Protein AF-A0A6A4B973-F1 (afdb_monomer_lite)

Organism: NCBI:txid53985

Secondary structure (DSSP, 8-state):
--HHHHHHHHHHHHH-HHHHHHHHHHHHHHHHT-HHHHHHHHHHHHHHHHHHHHHHHSPPPPPHHHHHHHH--

Structure (mmCIF, N/CA/C/O backbone):
data_AF-A0A6A4B973-F1
#
_entry.id   AF-A0A6A4B973-F1
#
loop_
_atom_site.group_PDB
_atom_site.id
_atom_site.type_symbol
_atom_site.label_atom_id
_atom_si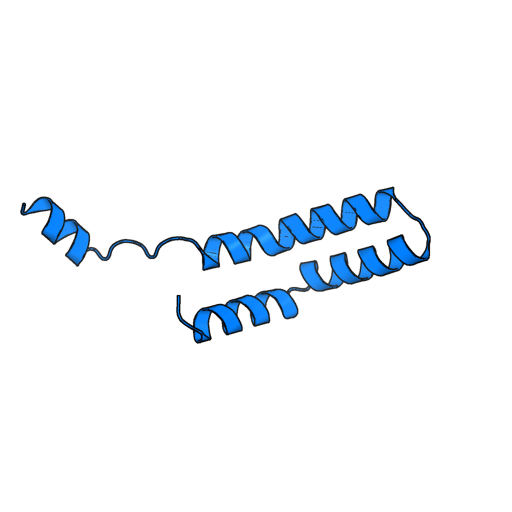te.label_alt_id
_atom_site.label_comp_id
_atom_site.label_asym_id
_atom_site.label_entity_id
_atom_site.label_seq_id
_atom_site.pdbx_PDB_ins_code
_atom_site.Cartn_x
_atom_site.Cartn_y
_atom_site.Cartn_z
_atom_site.occupancy
_atom_site.B_iso_or_equiv
_atom_site.auth_seq_id
_atom_site.auth_comp_id
_atom_site.auth_asym_id
_atom_site.auth_atom_id
_atom_site.pdbx_PDB_model_num
ATOM 1 N N . MET A 1 1 ? 12.393 4.930 -20.659 1.00 65.81 1 MET A N 1
ATOM 2 C CA . MET A 1 1 ? 11.572 3.951 -19.927 1.00 65.81 1 MET A CA 1
ATOM 3 C C . MET A 1 1 ? 10.488 3.479 -20.870 1.00 65.81 1 MET A C 1
ATOM 5 O O . MET A 1 1 ? 9.785 4.316 -21.429 1.00 65.81 1 MET A O 1
ATOM 9 N N . SER A 1 2 ? 10.449 2.182 -21.142 1.00 84.62 2 SER A N 1
ATOM 10 C CA . SER A 1 2 ? 9.460 1.572 -22.024 1.00 84.62 2 SER A CA 1
ATOM 11 C C . SER A 1 2 ? 8.165 1.275 -21.264 1.00 84.62 2 SER A C 1
ATOM 13 O O . SER A 1 2 ? 8.141 1.234 -20.034 1.00 84.62 2 SER A O 1
ATOM 15 N N . THR A 1 3 ? 7.073 1.061 -21.995 1.00 85.56 3 THR A N 1
ATOM 16 C CA . THR A 1 3 ? 5.800 0.609 -21.416 1.00 85.56 3 THR A CA 1
ATOM 17 C C . THR A 1 3 ? 5.962 -0.714 -20.655 1.00 85.56 3 THR A C 1
ATOM 19 O O . THR A 1 3 ? 5.369 -0.878 -19.591 1.00 85.56 3 THR A O 1
ATOM 22 N N . GLU A 1 4 ? 6.824 -1.611 -21.145 1.00 87.19 4 GLU A N 1
ATOM 23 C CA . GLU A 1 4 ? 7.193 -2.875 -20.494 1.00 87.19 4 GLU A CA 1
ATOM 24 C C . GLU A 1 4 ? 7.786 -2.646 -19.091 1.00 87.19 4 GLU A C 1
ATOM 26 O O . GLU A 1 4 ? 7.381 -3.291 -18.123 1.00 87.19 4 GLU A O 1
ATOM 31 N N . ASP A 1 5 ? 8.690 -1.667 -18.959 1.00 83.62 5 ASP A N 1
ATOM 32 C CA . ASP A 1 5 ? 9.338 -1.327 -17.685 1.00 83.62 5 ASP A CA 1
ATOM 33 C C . ASP A 1 5 ? 8.318 -0.815 -16.660 1.00 83.62 5 ASP A C 1
ATOM 35 O O . ASP A 1 5 ? 8.395 -1.141 -15.473 1.00 83.62 5 ASP A O 1
ATOM 39 N N . ILE A 1 6 ? 7.326 -0.041 -17.115 1.00 86.25 6 ILE A N 1
ATOM 40 C CA . ILE A 1 6 ? 6.235 0.457 -16.269 1.00 86.25 6 ILE A CA 1
ATOM 41 C C . ILE A 1 6 ? 5.371 -0.712 -15.789 1.00 86.25 6 ILE A C 1
ATOM 43 O O . ILE A 1 6 ? 5.128 -0.830 -14.590 1.00 86.25 6 ILE A O 1
ATOM 47 N N . PHE A 1 7 ? 4.943 -1.606 -16.686 1.00 89.50 7 PHE A N 1
ATOM 48 C CA . PHE A 1 7 ? 4.134 -2.768 -16.306 1.00 89.50 7 PHE A CA 1
ATOM 49 C C . PHE A 1 7 ? 4.879 -3.725 -15.372 1.00 89.50 7 PHE A C 1
ATOM 51 O O . PHE A 1 7 ? 4.289 -4.213 -14.407 1.00 89.50 7 PHE A O 1
ATOM 58 N N . SER A 1 8 ? 6.174 -3.943 -15.598 1.00 88.31 8 SER A N 1
ATOM 59 C CA . SER A 1 8 ? 7.026 -4.735 -14.708 1.00 88.31 8 SER A CA 1
ATOM 60 C C . SER A 1 8 ? 7.135 -4.093 -13.319 1.00 88.31 8 SER A C 1
ATOM 62 O O . SER A 1 8 ? 6.923 -4.752 -12.300 1.00 88.31 8 SER A O 1
ATOM 64 N N . 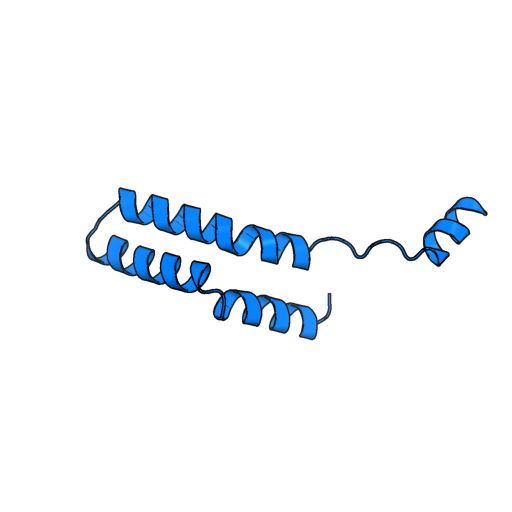THR A 1 9 ? 7.347 -2.775 -13.262 1.00 89.06 9 THR A N 1
ATOM 65 C CA . THR A 1 9 ? 7.389 -2.010 -12.005 1.00 89.06 9 THR A CA 1
ATOM 66 C C . THR A 1 9 ? 6.062 -2.103 -11.246 1.00 89.06 9 THR A C 1
ATOM 68 O O . THR A 1 9 ? 6.049 -2.400 -10.051 1.00 89.06 9 THR A O 1
ATOM 71 N N . LEU A 1 10 ? 4.933 -1.909 -11.933 1.00 89.44 10 LEU A N 1
ATOM 72 C CA . LEU A 1 10 ? 3.599 -2.006 -11.337 1.00 89.44 10 LEU A CA 1
ATOM 73 C C . LEU A 1 10 ? 3.285 -3.427 -10.856 1.00 89.44 10 LEU A C 1
ATOM 75 O O . LEU A 1 10 ? 2.716 -3.593 -9.780 1.00 89.44 10 LEU A O 1
ATOM 79 N N . THR A 1 11 ? 3.699 -4.449 -11.604 1.00 90.62 11 THR A N 1
ATOM 80 C CA . THR A 1 11 ? 3.532 -5.858 -11.216 1.00 90.62 11 THR A CA 1
ATOM 81 C C . THR A 1 11 ? 4.347 -6.187 -9.967 1.00 90.62 11 THR A C 1
ATOM 83 O O . THR A 1 11 ? 3.837 -6.825 -9.045 1.00 9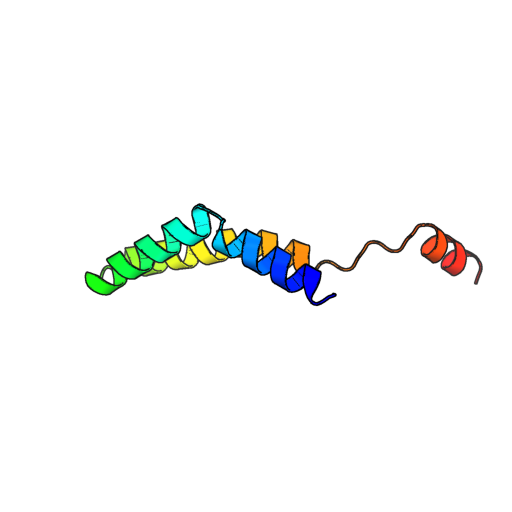0.62 11 THR A O 1
ATOM 86 N N . ASN A 1 12 ? 5.584 -5.692 -9.884 1.00 90.25 12 ASN A N 1
ATOM 87 C CA . ASN A 1 12 ? 6.421 -5.842 -8.695 1.00 90.25 12 ASN A CA 1
ATOM 88 C C . ASN A 1 12 ? 5.802 -5.152 -7.475 1.00 90.25 12 ASN A C 1
ATOM 90 O O . ASN A 1 12 ? 5.814 -5.718 -6.388 1.00 90.25 12 ASN A O 1
ATOM 94 N N . LEU A 1 13 ? 5.211 -3.965 -7.639 1.00 90.50 13 LEU A N 1
ATOM 95 C CA . LEU A 1 13 ? 4.498 -3.286 -6.553 1.00 90.50 13 LEU A CA 1
ATOM 96 C C . LEU A 1 13 ? 3.241 -4.046 -6.118 1.00 90.50 13 LEU A C 1
ATOM 98 O O . LEU A 1 13 ? 3.017 -4.218 -4.923 1.00 90.50 13 LEU A O 1
ATOM 102 N N . ALA A 1 14 ? 2.441 -4.521 -7.074 1.00 90.19 14 ALA A N 1
ATOM 103 C CA . ALA A 1 14 ? 1.184 -5.216 -6.807 1.00 90.19 14 ALA A CA 1
ATOM 104 C C . ALA A 1 14 ? 1.381 -6.593 -6.153 1.00 90.19 14 ALA A C 1
ATOM 106 O O . ALA A 1 14 ? 0.512 -7.054 -5.419 1.00 90.19 14 ALA A O 1
ATOM 107 N N . THR A 1 15 ? 2.519 -7.244 -6.400 1.00 93.62 15 THR A N 1
ATOM 108 C CA . THR A 1 15 ? 2.868 -8.540 -5.796 1.00 93.62 15 THR A CA 1
ATOM 109 C C . THR A 1 15 ? 3.757 -8.409 -4.558 1.00 93.62 15 THR A C 1
ATOM 111 O O . THR A 1 15 ? 4.017 -9.407 -3.886 1.00 93.62 15 THR A O 1
ATOM 114 N N . ASN A 1 16 ? 4.195 -7.193 -4.205 1.00 92.94 16 ASN A N 1
ATOM 115 C CA . ASN A 1 16 ? 5.022 -6.963 -3.028 1.00 92.94 16 ASN A CA 1
ATOM 116 C C . ASN A 1 16 ? 4.195 -7.175 -1.740 1.00 92.94 16 ASN A C 1
ATOM 118 O O . ASN A 1 16 ? 3.275 -6.397 -1.459 1.00 92.94 16 ASN A O 1
ATOM 122 N N . PRO A 1 17 ? 4.539 -8.169 -0.900 1.00 93.38 17 PRO A N 1
ATOM 123 C CA . PRO A 1 17 ? 3.777 -8.476 0.306 1.00 93.38 17 PRO A CA 1
ATOM 124 C C . PRO A 1 17 ? 3.784 -7.330 1.325 1.00 93.38 17 PRO A C 1
ATOM 126 O O . PRO A 1 17 ? 2.811 -7.168 2.061 1.00 93.38 17 PRO A O 1
ATOM 129 N N . ALA A 1 18 ? 4.830 -6.498 1.357 1.00 92.88 18 ALA A N 1
ATOM 130 C CA . ALA A 1 18 ? 4.878 -5.326 2.224 1.00 92.88 18 ALA A CA 1
ATOM 131 C C . ALA A 1 18 ? 3.887 -4.246 1.767 1.00 92.88 18 ALA A C 1
ATOM 133 O O . ALA A 1 18 ? 3.220 -3.651 2.611 1.00 92.88 18 ALA A O 1
ATOM 134 N N . VAL A 1 19 ? 3.739 -4.022 0.456 1.00 94.44 19 VAL A N 1
ATOM 135 C CA . VAL A 1 19 ? 2.729 -3.097 -0.088 1.00 94.44 19 VAL A CA 1
ATOM 136 C C . VAL A 1 19 ? 1.334 -3.599 0.275 1.00 94.44 19 VAL A C 1
ATOM 138 O O . VAL A 1 19 ? 0.574 -2.875 0.910 1.00 94.44 19 VAL A O 1
ATOM 141 N N . LEU A 1 20 ? 1.041 -4.870 -0.016 1.00 95.12 20 LEU A N 1
ATOM 142 C CA . LEU A 1 20 ? -0.257 -5.484 0.277 1.00 95.12 20 LEU A CA 1
ATOM 143 C C . LEU A 1 20 ? -0.612 -5.431 1.773 1.00 95.12 20 LEU A C 1
ATOM 145 O O . LEU A 1 20 ? -1.728 -5.051 2.130 1.00 95.12 20 LEU A O 1
ATOM 149 N N . THR A 1 21 ? 0.341 -5.757 2.651 1.00 96.25 21 THR A N 1
ATOM 150 C CA . THR A 1 21 ? 0.133 -5.767 4.109 1.00 96.25 21 THR A CA 1
ATOM 151 C C . THR A 1 21 ? -0.139 -4.368 4.651 1.00 96.25 21 THR A C 1
ATOM 153 O O . THR A 1 21 ? -1.095 -4.175 5.400 1.00 96.25 21 THR A O 1
ATOM 156 N N . ASN A 1 22 ? 0.662 -3.377 4.252 1.00 95.75 22 ASN A N 1
ATOM 157 C CA . ASN A 1 22 ? 0.472 -1.997 4.697 1.00 95.75 22 ASN A CA 1
ATOM 158 C C . ASN A 1 22 ? -0.834 -1.405 4.147 1.00 95.75 22 ASN A C 1
ATOM 160 O O . ASN A 1 22 ? -1.535 -0.706 4.873 1.00 95.75 22 ASN A O 1
ATOM 164 N N . THR A 1 23 ? -1.222 -1.718 2.906 1.00 95.06 23 THR A N 1
ATOM 165 C CA . THR A 1 23 ? -2.522 -1.298 2.360 1.00 95.06 23 THR A CA 1
ATOM 166 C C . THR A 1 23 ? -3.684 -1.914 3.140 1.00 95.06 23 THR A C 1
ATOM 168 O O . THR A 1 23 ? -4.606 -1.195 3.524 1.00 95.06 23 THR A O 1
ATOM 171 N N . ALA A 1 24 ? -3.633 -3.216 3.437 1.00 95.56 24 ALA A N 1
ATOM 172 C CA . ALA A 1 24 ? -4.658 -3.882 4.241 1.00 95.56 24 ALA A CA 1
ATOM 173 C C . ALA A 1 24 ? -4.747 -3.289 5.659 1.00 95.56 24 ALA A C 1
ATOM 175 O O . ALA A 1 24 ? -5.841 -2.996 6.147 1.00 95.56 24 ALA A O 1
ATOM 176 N N . GLY A 1 25 ? -3.597 -3.040 6.295 1.00 94.75 25 GLY A N 1
ATOM 177 C CA . GLY A 1 25 ? -3.512 -2.389 7.600 1.00 94.75 25 GLY A CA 1
ATOM 178 C C . GLY A 1 25 ? -4.053 -0.957 7.590 1.00 94.75 25 GLY A C 1
ATOM 179 O O . GLY A 1 25 ? -4.744 -0.556 8.530 1.00 94.75 25 GLY A O 1
ATOM 180 N N . LEU A 1 26 ? -3.812 -0.202 6.513 1.00 95.75 26 LEU A N 1
ATOM 181 C CA . LEU A 1 26 ? -4.377 1.135 6.313 1.00 95.75 26 LEU A CA 1
ATOM 182 C C . LEU A 1 26 ? -5.903 1.089 6.273 1.00 95.75 26 LEU A C 1
ATOM 184 O O . LEU A 1 26 ? -6.549 1.842 6.996 1.00 95.75 26 LEU A O 1
ATOM 188 N N . VAL A 1 27 ? -6.476 0.191 5.466 1.00 95.75 27 VAL A N 1
ATOM 189 C CA . VAL A 1 27 ? -7.934 0.035 5.343 1.00 95.75 27 VAL A CA 1
ATOM 190 C C . VAL A 1 27 ? -8.551 -0.339 6.690 1.00 95.75 27 VAL A C 1
ATOM 192 O O . VAL A 1 27 ? -9.528 0.280 7.110 1.00 95.75 27 VAL A O 1
ATOM 195 N N . ALA A 1 28 ? -7.950 -1.287 7.412 1.00 95.75 28 ALA A N 1
ATOM 196 C CA . ALA A 1 28 ? -8.410 -1.679 8.742 1.00 95.75 28 ALA A CA 1
ATOM 197 C C . ALA A 1 28 ? -8.315 -0.527 9.762 1.00 95.75 28 ALA A C 1
ATOM 199 O O . ALA A 1 28 ? -9.215 -0.331 10.582 1.00 95.75 28 ALA A O 1
ATOM 200 N N . SER A 1 29 ? -7.246 0.270 9.696 1.00 95.31 29 SER A N 1
ATOM 201 C CA . SER A 1 29 ? -7.048 1.421 10.585 1.00 95.31 29 SER A CA 1
ATOM 202 C C . SER A 1 29 ? -8.025 2.558 10.274 1.00 95.31 29 SER A C 1
ATOM 204 O O . SER A 1 29 ? -8.547 3.181 11.192 1.00 95.31 29 SER A O 1
ATOM 206 N N . LEU A 1 30 ? -8.331 2.792 8.995 1.00 95.38 30 LEU A N 1
ATOM 207 C CA . LEU A 1 30 ? -9.343 3.758 8.558 1.00 95.38 30 LEU A CA 1
ATOM 208 C C . LEU A 1 30 ? -10.744 3.346 9.012 1.00 95.38 30 LEU A C 1
ATOM 210 O O . LEU A 1 30 ? -11.477 4.174 9.545 1.00 95.38 30 LEU A O 1
ATOM 214 N N . ALA A 1 31 ? -11.090 2.065 8.867 1.00 95.94 31 ALA A N 1
ATOM 215 C CA . ALA A 1 31 ? -12.385 1.538 9.291 1.00 95.94 31 ALA A CA 1
ATOM 216 C C . ALA A 1 31 ? -12.621 1.671 10.807 1.00 95.94 31 ALA A C 1
ATOM 218 O O . ALA A 1 31 ? -13.762 1.772 11.247 1.00 95.94 31 ALA A O 1
ATOM 219 N N . THR A 1 32 ? -11.549 1.679 11.601 1.00 95.00 32 THR A N 1
ATOM 220 C CA . THR A 1 32 ? -11.600 1.744 13.071 1.00 95.00 32 THR A CA 1
ATOM 221 C C . THR A 1 32 ? -11.244 3.119 13.642 1.00 95.00 32 THR A C 1
ATOM 223 O O . THR A 1 32 ? -11.280 3.298 14.857 1.00 95.00 32 THR A O 1
ATOM 226 N N . GLY A 1 33 ? -10.895 4.098 12.799 1.00 92.38 33 GLY A N 1
ATOM 227 C CA . GLY A 1 33 ? -10.444 5.421 13.245 1.00 92.38 33 GLY A CA 1
ATOM 228 C C . GLY A 1 33 ? -9.102 5.408 13.992 1.00 92.38 33 GLY A C 1
ATOM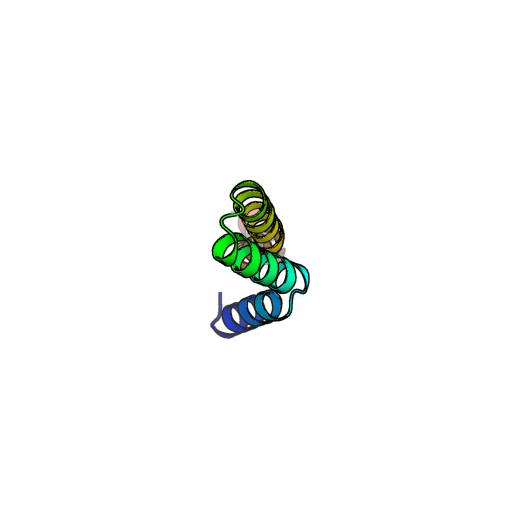 229 O O . GLY A 1 33 ? -8.812 6.320 14.763 1.00 92.38 33 GLY A O 1
ATOM 230 N N . ASN A 1 34 ? -8.272 4.382 13.790 1.00 94.19 34 ASN A N 1
ATOM 231 C CA . ASN A 1 34 ? -6.967 4.240 14.431 1.00 94.19 34 ASN A CA 1
ATOM 232 C C . ASN A 1 34 ? -5.916 5.123 13.737 1.00 94.19 34 ASN A C 1
ATOM 234 O O . ASN A 1 34 ? -5.152 4.658 12.890 1.00 94.19 34 ASN A O 1
ATOM 238 N N . THR A 1 35 ? -5.855 6.402 14.108 1.00 94.81 35 THR A N 1
ATOM 239 C CA . THR A 1 35 ? -4.903 7.378 13.548 1.00 94.81 35 THR A CA 1
ATOM 240 C C . THR A 1 35 ? -3.432 6.944 13.649 1.00 94.81 35 THR A C 1
ATOM 242 O O . THR A 1 35 ? -2.724 7.071 12.647 1.00 94.81 35 THR A O 1
ATOM 245 N N . PRO A 1 36 ? -2.947 6.384 14.780 1.00 93.00 36 PRO A N 1
ATOM 246 C CA . PRO A 1 36 ? -1.598 5.816 14.849 1.00 93.00 36 PRO A CA 1
ATOM 247 C C . PRO A 1 36 ? -1.364 4.711 13.812 1.00 93.00 36 PRO A C 1
ATOM 249 O O . PRO A 1 36 ? -0.363 4.732 13.100 1.00 93.00 36 PRO A O 1
ATOM 252 N N . GLY A 1 37 ? -2.321 3.789 13.671 1.00 93.12 37 GLY A N 1
ATOM 253 C CA . GLY A 1 37 ? -2.273 2.723 12.672 1.00 93.12 37 GLY A CA 1
ATOM 254 C C . GLY A 1 37 ? -2.250 3.260 11.241 1.00 93.12 37 GLY A C 1
ATOM 255 O O . GLY A 1 37 ? -1.493 2.760 10.412 1.00 93.12 37 GLY A O 1
ATOM 256 N N . ILE A 1 38 ? -3.005 4.322 10.948 1.00 94.12 38 ILE A N 1
ATOM 257 C CA . ILE A 1 38 ? -2.978 4.988 9.638 1.00 94.12 38 ILE A CA 1
ATOM 258 C C . ILE A 1 38 ? -1.572 5.519 9.339 1.00 94.12 38 ILE A C 1
ATOM 260 O O . ILE A 1 38 ? -1.028 5.240 8.271 1.00 94.12 38 ILE A O 1
ATOM 264 N N . ALA A 1 39 ? -0.965 6.238 10.287 1.00 95.50 39 ALA A N 1
ATOM 265 C CA . ALA A 1 39 ? 0.367 6.811 10.114 1.00 95.50 39 ALA A CA 1
ATOM 266 C C . ALA A 1 39 ? 1.441 5.730 9.908 1.00 95.50 39 ALA A C 1
ATOM 268 O O . ALA A 1 39 ? 2.246 5.831 8.983 1.00 95.50 39 ALA A O 1
ATOM 269 N N . THR A 1 40 ? 1.424 4.667 10.719 1.00 96.06 40 THR A N 1
ATOM 270 C CA . THR A 1 40 ? 2.375 3.552 10.604 1.00 96.06 40 THR A CA 1
ATOM 271 C C . THR A 1 40 ? 2.255 2.841 9.262 1.00 96.06 40 THR A C 1
ATOM 273 O O . THR A 1 40 ? 3.264 2.638 8.589 1.00 96.06 40 THR A O 1
ATOM 276 N N . ASN A 1 41 ? 1.036 2.500 8.842 1.00 95.38 41 ASN A N 1
ATOM 277 C CA . ASN A 1 41 ? 0.821 1.784 7.588 1.00 95.38 41 ASN A CA 1
ATOM 278 C C . ASN A 1 41 ? 1.144 2.661 6.363 1.00 95.38 41 ASN A C 1
ATOM 280 O O . ASN A 1 41 ? 1.721 2.172 5.396 1.00 95.38 41 ASN A O 1
ATOM 284 N N . ALA A 1 42 ? 0.850 3.966 6.401 1.00 93.44 42 ALA A N 1
ATOM 285 C CA . ALA A 1 42 ? 1.230 4.895 5.333 1.00 93.44 42 ALA A CA 1
ATOM 286 C C . ALA A 1 42 ? 2.757 5.071 5.221 1.00 93.44 42 ALA A C 1
ATOM 288 O O . ALA A 1 42 ? 3.312 5.065 4.117 1.00 93.44 42 ALA A O 1
ATOM 289 N N . ALA A 1 43 ? 3.452 5.182 6.357 1.00 94.94 43 ALA A N 1
ATOM 290 C CA . ALA A 1 43 ? 4.911 5.226 6.392 1.00 94.94 43 ALA A CA 1
ATOM 291 C C . ALA A 1 43 ? 5.523 3.914 5.874 1.00 94.94 43 ALA A C 1
ATOM 293 O O . ALA A 1 43 ? 6.444 3.945 5.058 1.00 94.94 43 ALA A O 1
ATOM 294 N N . GLY A 1 44 ? 4.971 2.767 6.280 1.00 93.44 44 GLY A N 1
ATOM 295 C CA . GLY A 1 44 ? 5.391 1.449 5.806 1.00 93.44 44 GLY A CA 1
ATOM 296 C C . GLY A 1 44 ? 5.184 1.265 4.301 1.00 93.44 44 GLY A C 1
ATOM 297 O O . GLY A 1 44 ? 6.080 0.776 3.617 1.00 93.44 44 GLY A O 1
ATOM 298 N N . LEU A 1 45 ? 4.059 1.740 3.756 1.00 94.12 45 LEU A N 1
ATOM 299 C CA . LEU A 1 45 ? 3.814 1.796 2.310 1.00 94.12 45 LEU A CA 1
ATOM 300 C C . LEU A 1 45 ? 4.867 2.635 1.593 1.00 94.12 45 LEU A C 1
ATOM 302 O O . LEU A 1 45 ? 5.449 2.176 0.616 1.00 94.12 45 LEU A O 1
ATOM 306 N N . THR A 1 46 ? 5.149 3.833 2.106 1.00 91.88 46 THR A N 1
ATOM 307 C CA . THR A 1 46 ? 6.163 4.731 1.538 1.00 91.88 46 THR A CA 1
ATOM 308 C C . THR A 1 46 ? 7.536 4.057 1.516 1.00 91.88 46 THR A C 1
ATOM 310 O O . THR A 1 46 ? 8.210 4.046 0.485 1.00 91.88 46 THR A O 1
ATOM 313 N N . ALA A 1 47 ? 7.927 3.412 2.617 1.00 91.75 47 ALA A N 1
ATOM 314 C CA . ALA A 1 47 ? 9.172 2.654 2.703 1.00 91.75 47 ALA A CA 1
ATOM 315 C C . ALA A 1 47 ? 9.204 1.449 1.746 1.00 91.75 47 ALA A C 1
ATOM 317 O O . ALA A 1 47 ? 10.254 1.149 1.186 1.00 91.75 47 ALA A O 1
ATOM 318 N N . ALA A 1 48 ? 8.070 0.782 1.518 1.00 90.69 48 ALA A N 1
ATOM 319 C CA . ALA A 1 48 ? 7.977 -0.374 0.628 1.00 90.69 48 ALA A CA 1
ATOM 320 C C . ALA A 1 48 ? 8.044 -0.002 -0.865 1.00 90.69 48 ALA A C 1
ATOM 322 O O . ALA A 1 48 ? 8.602 -0.763 -1.655 1.00 90.69 48 ALA A O 1
ATOM 323 N N . VAL A 1 49 ? 7.498 1.155 -1.263 1.00 89.50 49 VAL A N 1
ATOM 324 C CA . VAL A 1 49 ? 7.483 1.592 -2.673 1.00 89.50 49 VAL A CA 1
ATOM 325 C C . VAL A 1 49 ? 8.735 2.364 -3.083 1.00 89.50 49 VAL A C 1
ATOM 327 O O . VAL A 1 49 ? 9.130 2.301 -4.244 1.00 89.50 49 VAL A O 1
ATOM 330 N N . THR A 1 50 ? 9.394 3.054 -2.147 1.00 88.94 50 THR A N 1
ATOM 331 C CA . THR A 1 50 ? 10.578 3.882 -2.441 1.00 88.94 50 THR A CA 1
ATOM 332 C C . THR A 1 50 ? 11.688 3.124 -3.185 1.00 88.94 50 THR A C 1
ATOM 334 O O . THR A 1 50 ? 12.142 3.640 -4.202 1.00 88.94 50 THR A O 1
ATOM 337 N N . PRO A 1 51 ? 12.110 1.906 -2.786 1.00 84.06 51 PRO A N 1
ATOM 338 C CA . PRO A 1 51 ? 13.172 1.177 -3.482 1.00 84.06 51 PRO A CA 1
ATOM 339 C C . PRO A 1 51 ? 12.808 0.871 -4.934 1.00 84.06 51 PRO A C 1
ATOM 341 O O . PRO A 1 51 ? 13.628 1.032 -5.831 1.00 84.06 51 PRO A O 1
ATOM 344 N N . VAL A 1 52 ? 11.553 0.478 -5.165 1.00 84.31 52 VAL A N 1
ATOM 345 C CA . VAL A 1 52 ? 11.047 0.125 -6.494 1.00 84.31 52 VAL A CA 1
ATOM 346 C C . VAL A 1 52 ? 10.999 1.355 -7.397 1.00 84.31 52 VAL A C 1
ATOM 348 O O . VAL A 1 52 ? 11.426 1.289 -8.546 1.00 84.31 52 VAL A O 1
ATOM 351 N N . LEU A 1 53 ? 10.544 2.495 -6.869 1.00 79.88 53 LEU A N 1
ATOM 352 C CA . LEU A 1 53 ? 10.523 3.758 -7.607 1.00 79.88 53 LEU A CA 1
ATOM 353 C C . LEU A 1 53 ? 11.940 4.270 -7.883 1.00 79.88 53 LEU A C 1
ATOM 355 O O . LEU A 1 53 ? 12.225 4.690 -8.999 1.00 79.88 53 LEU A O 1
ATOM 359 N N . VAL A 1 54 ? 12.850 4.187 -6.909 1.00 83.06 54 VAL A N 1
ATOM 360 C CA . VAL A 1 54 ? 14.257 4.555 -7.112 1.00 83.06 54 VAL A CA 1
ATOM 361 C C . VAL A 1 54 ? 14.864 3.707 -8.226 1.00 83.06 54 VAL A C 1
ATOM 363 O O . VAL A 1 54 ? 15.409 4.277 -9.161 1.00 83.06 54 VAL A O 1
ATOM 366 N N . SER A 1 55 ? 14.702 2.383 -8.204 1.00 76.25 55 SER A N 1
ATOM 367 C CA . SER A 1 55 ? 15.199 1.511 -9.277 1.00 76.25 55 SER A CA 1
ATOM 368 C C . SER A 1 55 ? 14.544 1.775 -10.638 1.00 76.25 55 SER A C 1
ATOM 370 O O . SER A 1 55 ? 15.210 1.664 -11.664 1.00 76.25 55 SER A O 1
ATOM 372 N N . ALA A 1 56 ? 13.261 2.140 -10.670 1.00 72.12 56 ALA A N 1
ATOM 373 C CA . ALA A 1 56 ? 12.551 2.445 -11.913 1.00 72.12 56 ALA A CA 1
ATOM 374 C C . ALA A 1 56 ? 12.986 3.780 -12.545 1.00 72.12 56 ALA A C 1
ATOM 376 O O . ALA A 1 56 ? 12.929 3.931 -13.766 1.00 72.12 56 ALA A O 1
ATOM 377 N N . PHE A 1 57 ? 13.425 4.743 -11.728 1.00 71.19 57 PHE A N 1
ATOM 378 C CA . PHE A 1 57 ? 13.806 6.087 -12.173 1.00 71.19 57 PHE A CA 1
ATOM 379 C C . PHE A 1 57 ? 15.310 6.373 -12.099 1.00 71.19 57 PHE A C 1
ATOM 381 O O . PHE A 1 57 ? 15.738 7.455 -12.504 1.00 71.19 57 PHE A O 1
ATOM 388 N N . THR A 1 58 ? 16.134 5.431 -11.631 1.00 71.12 58 THR A N 1
ATOM 389 C CA . THR A 1 58 ? 17.591 5.544 -11.742 1.00 71.12 58 THR A CA 1
ATOM 390 C C . THR A 1 58 ? 17.990 5.586 -13.218 1.00 71.12 58 THR A C 1
ATOM 392 O O . THR A 1 58 ? 17.642 4.663 -13.960 1.00 71.12 58 THR A O 1
ATOM 395 N N . PRO A 1 59 ? 18.721 6.624 -13.668 1.00 55.91 59 PRO A N 1
ATOM 396 C CA . PRO A 1 59 ? 19.260 6.661 -15.018 1.00 55.91 59 PRO A CA 1
ATOM 397 C C . PRO A 1 59 ? 20.099 5.411 -15.272 1.00 55.91 59 PRO A C 1
ATOM 399 O O . PRO A 1 59 ? 20.908 5.028 -14.423 1.00 55.91 59 PRO A O 1
ATOM 402 N N . ALA A 1 60 ? 19.913 4.784 -16.435 1.00 63.34 60 ALA A N 1
ATOM 403 C CA . ALA A 1 60 ? 20.761 3.672 -16.838 1.00 63.34 60 ALA A CA 1
ATOM 404 C C . ALA A 1 60 ? 22.235 4.117 -16.772 1.00 63.34 60 ALA A C 1
ATO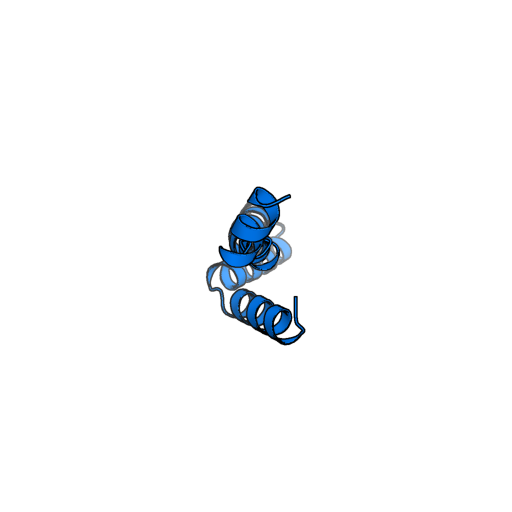M 406 O O . ALA A 1 60 ? 22.543 5.231 -17.214 1.00 63.34 60 ALA A O 1
ATOM 407 N N . PRO A 1 61 ? 23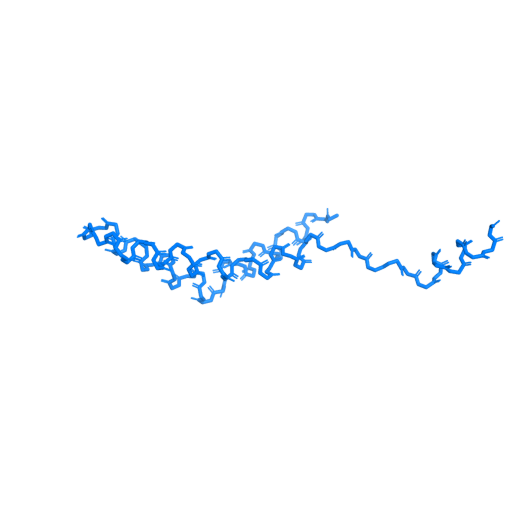.143 3.295 -16.214 1.00 60.97 61 PRO A N 1
ATOM 408 C CA . PRO A 1 61 ? 24.555 3.641 -16.191 1.00 60.97 61 PRO A CA 1
ATOM 409 C C . PRO A 1 61 ? 25.020 3.889 -17.627 1.00 60.97 61 PRO A C 1
ATOM 411 O O . PRO A 1 61 ? 24.699 3.112 -18.530 1.00 60.97 61 PRO A O 1
ATOM 414 N N . ALA A 1 62 ? 25.747 4.988 -17.843 1.00 62.59 62 ALA A N 1
ATOM 415 C CA . ALA A 1 62 ? 26.356 5.259 -19.135 1.00 62.59 62 ALA A CA 1
ATOM 416 C C . ALA A 1 62 ? 27.233 4.058 -19.504 1.00 62.59 62 ALA A C 1
ATOM 418 O O . ALA A 1 62 ? 28.146 3.697 -18.760 1.00 62.59 62 ALA A O 1
ATOM 419 N N . SER A 1 63 ? 26.924 3.411 -20.625 1.00 65.00 63 SER A N 1
ATOM 420 C CA . SER A 1 63 ? 27.698 2.284 -21.135 1.00 65.00 63 SER A CA 1
ATOM 421 C C . SER A 1 63 ? 29.165 2.701 -21.295 1.00 65.00 63 SER A C 1
ATOM 423 O O . SER A 1 63 ? 29.443 3.840 -21.668 1.00 65.00 63 SER A O 1
ATOM 425 N N . GLU A 1 64 ? 30.119 1.796 -21.042 1.00 59.41 64 GLU A N 1
ATOM 426 C CA . GLU A 1 64 ? 31.564 2.097 -21.133 1.00 59.41 64 GLU A CA 1
ATOM 427 C C . GLU A 1 64 ? 31.958 2.752 -22.467 1.00 59.41 64 GLU A C 1
ATOM 429 O O . GLU A 1 64 ? 32.829 3.618 -22.499 1.00 59.41 64 GLU A O 1
ATOM 434 N N . ALA A 1 65 ? 31.254 2.419 -23.553 1.00 61.09 65 ALA A N 1
ATOM 435 C CA . ALA A 1 65 ? 31.414 3.054 -24.858 1.00 61.09 65 ALA A CA 1
ATOM 436 C C . ALA A 1 65 ? 31.095 4.566 -24.853 1.00 61.09 65 ALA A C 1
ATOM 438 O O . ALA A 1 65 ? 31.804 5.347 -25.484 1.00 61.09 65 ALA A O 1
ATOM 439 N N . ALA A 1 66 ? 30.066 4.997 -24.118 1.00 62.69 66 ALA A N 1
ATOM 440 C CA . ALA A 1 66 ? 29.701 6.407 -23.976 1.00 62.69 66 ALA A CA 1
ATOM 441 C C . ALA A 1 66 ? 30.712 7.173 -23.105 1.00 62.69 66 ALA A C 1
ATOM 443 O O . ALA A 1 66 ? 31.037 8.324 -23.393 1.00 62.69 66 ALA A O 1
ATOM 444 N N . LEU A 1 67 ? 31.263 6.519 -22.077 1.00 64.94 67 LEU A N 1
ATOM 445 C CA . LEU A 1 67 ? 32.291 7.105 -21.215 1.00 64.94 67 LEU A CA 1
ATOM 446 C C . LEU A 1 67 ? 33.654 7.211 -21.924 1.00 64.94 67 LEU A C 1
ATOM 448 O O . LEU A 1 67 ? 34.392 8.170 -21.704 1.00 64.94 67 LEU A O 1
ATOM 452 N N . ALA A 1 68 ? 33.976 6.252 -22.798 1.00 62.19 68 ALA A N 1
ATOM 453 C CA . ALA A 1 68 ? 35.167 6.286 -23.644 1.00 62.19 68 ALA A CA 1
ATOM 454 C C . ALA A 1 68 ? 35.083 7.387 -24.715 1.00 62.19 68 ALA A C 1
ATOM 456 O O . ALA A 1 68 ? 36.051 8.120 -24.906 1.00 62.19 68 ALA A O 1
ATOM 457 N N . ALA A 1 69 ? 33.922 7.560 -25.357 1.00 61.19 69 ALA A N 1
ATOM 458 C CA . ALA A 1 69 ? 33.701 8.620 -26.342 1.00 61.19 69 ALA A CA 1
ATOM 459 C C . ALA A 1 69 ? 33.808 10.031 -25.732 1.00 61.19 69 ALA A C 1
ATOM 461 O O . ALA A 1 69 ? 34.399 10.915 -26.341 1.00 61.19 69 ALA A O 1
ATOM 462 N N . ALA A 1 70 ? 33.312 10.229 -24.506 1.00 64.94 70 ALA A N 1
ATOM 463 C CA . ALA A 1 70 ? 33.396 11.511 -23.800 1.00 64.94 70 ALA A CA 1
ATOM 464 C C . ALA A 1 70 ? 34.817 11.883 -23.328 1.00 64.94 70 ALA A C 1
ATOM 466 O O . ALA A 1 70 ? 35.087 13.048 -23.065 1.00 64.94 70 ALA A O 1
ATOM 467 N N . ARG A 1 71 ? 35.731 10.911 -23.198 1.00 60.84 71 ARG A N 1
ATOM 468 C CA . ARG A 1 71 ? 37.150 11.165 -22.877 1.00 60.84 71 ARG A CA 1
ATOM 469 C C . ARG A 1 71 ? 38.012 11.449 -24.108 1.00 60.84 71 ARG A C 1
ATOM 471 O O . ARG A 1 71 ? 39.167 11.830 -23.949 1.00 60.84 71 ARG A O 1
ATOM 478 N N . ALA A 1 72 ? 37.479 11.206 -25.303 1.00 68.56 72 ALA A N 1
ATOM 479 C CA . ALA A 1 72 ? 38.173 11.409 -26.570 1.00 68.56 72 ALA A CA 1
ATOM 480 C C . ALA A 1 72 ? 37.873 12.778 -27.220 1.00 68.56 72 ALA A C 1
ATOM 482 O O . ALA A 1 72 ? 38.452 13.075 -28.264 1.00 68.56 72 ALA A O 1
ATOM 483 N N . SER A 1 73 ? 36.986 13.587 -26.621 1.00 54.94 73 SER A N 1
ATOM 484 C CA . SER A 1 73 ? 36.681 14.980 -26.995 1.00 54.94 73 SER A CA 1
ATOM 485 C C . SER A 1 73 ? 37.366 15.973 -26.068 1.00 54.94 73 SER A C 1
ATOM 487 O O . SER A 1 73 ? 37.860 17.000 -26.575 1.00 54.94 73 SER A O 1
#

Foldseek 3Di:
DDPVLVVVLVVCLVPQVQLVVLVVQLVVCVVVVPPVSNVVSVVSNCVSSVVSVCVSPPPDPDPVVNVVVVVVD

pLDDT: mean 84.21, std 13.04, range [54.94, 96.25]

Sequence (73 aa):
MSTEDIFSTLTNLATNPAVLTNTAGLVASLATGNTPGIATNAAGLTAAVTPVLVSAFTPAPASEAALAAARAS

Radius of gyration: 18.74 Å; chains: 1; bounding box: 51×24×42 Å